Protein AF-A0A5T8BHS0-F1 (afdb_monomer_lite)

pLDDT: mean 84.93, std 14.73, range [42.44, 95.62]

Foldseek 3Di:
DDPPPCPDLQEAEQEDLDPVVQVVVQVVCCVVRVNHHYHYDNDPVVVVVVCVVVVSHHD

Structure (mmCIF, N/CA/C/O backbone):
data_AF-A0A5T8BHS0-F1
#
_entry.id   AF-A0A5T8BHS0-F1
#
loop_
_atom_site.group_PDB
_atom_site.id
_atom_site.type_symbol
_atom_site.label_atom_id
_atom_site.label_alt_id
_atom_site.label_comp_id
_atom_site.label_asym_id
_atom_site.label_entity_id
_atom_site.label_seq_id
_atom_site.pdbx_PDB_ins_code
_atom_site.Cartn_x
_atom_site.Cartn_y
_atom_site.Cartn_z
_atom_site.occupancy
_atom_site.B_iso_or_equiv
_atom_site.auth_seq_id
_atom_site.auth_comp_id
_atom_site.auth_asym_id
_atom_site.auth_atom_id
_atom_site.pdbx_PDB_model_num
ATOM 1 N N . MET A 1 1 ? -20.611 -5.341 28.176 1.00 42.44 1 MET A N 1
ATOM 2 C CA . MET A 1 1 ? -19.570 -4.299 28.046 1.00 42.44 1 MET A CA 1
ATOM 3 C C . MET A 1 1 ? -18.393 -4.886 27.286 1.00 42.44 1 MET A C 1
ATOM 5 O O . MET A 1 1 ? -17.550 -5.533 27.885 1.00 42.44 1 MET A O 1
ATOM 9 N N . THR A 1 2 ? -18.344 -4.700 25.973 1.00 42.88 2 THR A N 1
ATOM 10 C CA . THR A 1 2 ? -17.150 -4.984 25.170 1.00 42.88 2 THR A CA 1
ATOM 11 C C . THR A 1 2 ? -16.734 -3.662 24.548 1.00 42.88 2 THR A C 1
ATOM 13 O O . THR A 1 2 ? -17.318 -3.208 23.566 1.00 42.88 2 THR A O 1
ATOM 16 N N . LYS A 1 3 ? -15.765 -2.989 25.181 1.00 47.88 3 LYS A N 1
ATOM 17 C CA . LYS A 1 3 ? -15.056 -1.870 24.557 1.00 47.88 3 LYS A CA 1
ATOM 18 C C . LYS A 1 3 ? -14.261 -2.456 23.393 1.00 47.88 3 LYS A C 1
ATOM 20 O O . LYS A 1 3 ? -13.110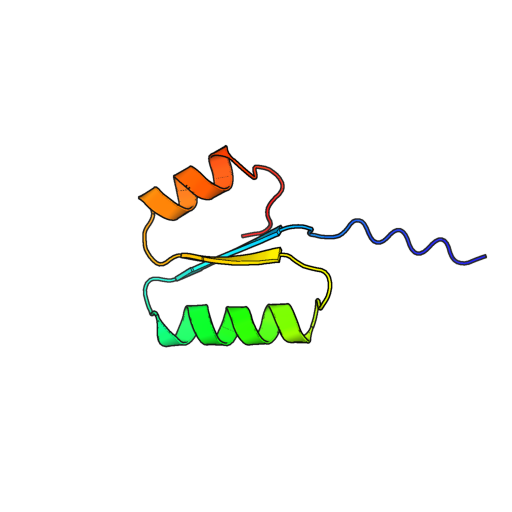 -2.841 23.560 1.00 47.88 3 LYS A O 1
ATOM 25 N N . HIS A 1 4 ? -14.891 -2.557 22.228 1.00 50.28 4 HIS A N 1
ATOM 26 C CA . HIS A 1 4 ? -14.138 -2.575 20.988 1.00 50.28 4 HIS A CA 1
ATOM 27 C C . HIS A 1 4 ? -13.444 -1.220 20.940 1.00 50.28 4 HIS A C 1
ATOM 29 O O . HIS A 1 4 ? -14.103 -0.189 20.830 1.00 50.28 4 HIS A O 1
ATOM 35 N N . ASN A 1 5 ? -12.133 -1.217 21.139 1.00 56.16 5 ASN A N 1
ATOM 36 C CA . ASN A 1 5 ? -11.301 -0.086 20.787 1.00 56.16 5 ASN A CA 1
ATOM 37 C C . ASN A 1 5 ? -10.800 -0.372 19.369 1.00 56.16 5 ASN A C 1
ATOM 39 O O . ASN A 1 5 ? -9.760 -1.018 19.235 1.00 56.16 5 ASN A O 1
ATOM 43 N N . PRO A 1 6 ? -11.535 -0.001 18.304 1.00 53.19 6 PRO A N 1
ATOM 44 C CA . PRO A 1 6 ? -10.943 0.004 16.988 1.00 53.19 6 PRO A CA 1
ATOM 45 C C . PRO A 1 6 ? -10.001 1.200 17.006 1.00 53.19 6 PRO A C 1
ATOM 47 O O . PRO A 1 6 ? -10.414 2.313 16.702 1.00 53.19 6 PRO A O 1
ATOM 50 N N . ILE A 1 7 ? -8.751 1.017 17.422 1.00 57.06 7 ILE A N 1
ATOM 51 C CA . ILE A 1 7 ? -7.728 1.941 16.943 1.00 57.06 7 ILE A CA 1
ATOM 52 C C . ILE A 1 7 ? -7.600 1.559 15.472 1.00 57.06 7 ILE A C 1
ATOM 54 O O . ILE A 1 7 ? -7.085 0.476 15.184 1.00 57.06 7 ILE A O 1
ATOM 58 N N . PRO A 1 8 ? -8.172 2.333 14.536 1.00 54.78 8 PRO A N 1
ATOM 59 C CA . PRO A 1 8 ? -8.126 1.936 13.152 1.00 54.78 8 PRO A CA 1
ATOM 60 C C . PRO A 1 8 ? -6.686 2.194 12.723 1.00 54.78 8 PRO A C 1
ATOM 62 O O . PRO A 1 8 ? -6.152 3.274 12.988 1.00 54.78 8 PRO A O 1
ATOM 65 N N . ALA A 1 9 ? -6.074 1.270 11.990 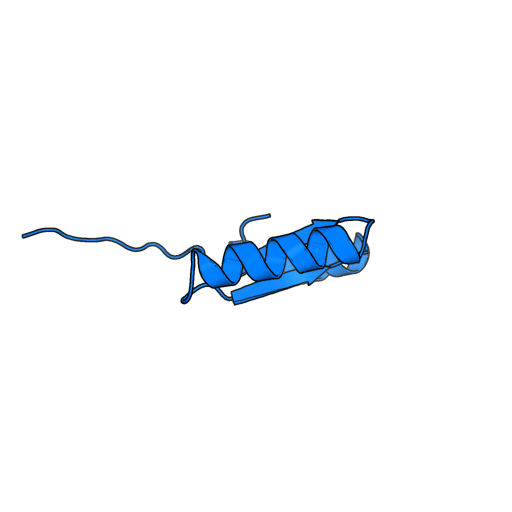1.00 61.09 9 ALA A N 1
ATOM 66 C CA . ALA A 1 9 ? -5.149 1.725 10.966 1.00 61.09 9 ALA A CA 1
ATOM 67 C C . ALA A 1 9 ? -6.002 2.576 10.012 1.00 61.09 9 ALA A C 1
ATOM 69 O O . ALA A 1 9 ? -6.647 2.059 9.102 1.00 61.09 9 ALA A O 1
ATOM 70 N N . ARG A 1 10 ? -6.137 3.875 10.320 1.00 77.81 10 ARG A N 1
ATOM 71 C CA . ARG A 1 10 ? -6.935 4.812 9.522 1.00 77.81 10 ARG A CA 1
ATOM 72 C C . ARG A 1 10 ? -6.345 4.924 8.130 1.00 77.81 10 ARG A C 1
ATOM 74 O O . ARG A 1 10 ? -7.098 5.184 7.204 1.00 77.81 10 ARG A O 1
ATOM 81 N N . GLN A 1 11 ? -5.047 4.658 7.997 1.00 88.88 11 GLN A N 1
ATOM 82 C CA . GLN A 1 11 ? -4.313 4.681 6.748 1.00 88.88 11 GLN A CA 1
ATOM 83 C C . GLN A 1 11 ? -3.402 3.461 6.612 1.00 88.88 11 GLN A C 1
ATOM 85 O O . GLN A 1 11 ? -2.679 3.100 7.542 1.00 88.88 11 GLN A O 1
ATOM 90 N N . VAL A 1 12 ? -3.444 2.849 5.433 1.00 92.88 12 VAL A N 1
ATOM 91 C CA . VAL A 1 12 ? -2.526 1.799 4.986 1.00 92.88 12 VAL A CA 1
ATOM 92 C C . VAL A 1 12 ? -1.893 2.271 3.686 1.00 92.88 12 VAL A C 1
ATOM 94 O O . VAL A 1 12 ? -2.600 2.682 2.764 1.00 92.88 12 VAL A O 1
ATOM 97 N N . ILE A 1 13 ? -0.573 2.203 3.601 1.00 94.88 13 ILE A N 1
ATOM 98 C CA . ILE A 1 13 ? 0.177 2.470 2.379 1.00 94.88 13 ILE A CA 1
ATOM 99 C C . ILE A 1 13 ? 0.729 1.136 1.900 1.00 94.88 13 ILE A C 1
ATOM 101 O O . ILE A 1 13 ? 1.460 0.481 2.619 1.00 94.88 13 ILE A O 1
ATOM 105 N N . ILE A 1 14 ? 0.404 0.729 0.681 1.00 94.81 14 ILE A N 1
ATOM 106 C CA . ILE A 1 14 ? 0.967 -0.470 0.063 1.00 94.81 14 ILE A CA 1
ATOM 107 C C . ILE A 1 14 ? 2.071 -0.027 -0.872 1.00 94.81 14 ILE A C 1
ATOM 109 O O . ILE A 1 14 ? 1.813 0.689 -1.842 1.00 94.81 14 ILE A O 1
ATOM 113 N N . HIS A 1 15 ? 3.289 -0.483 -0.608 1.00 94.31 1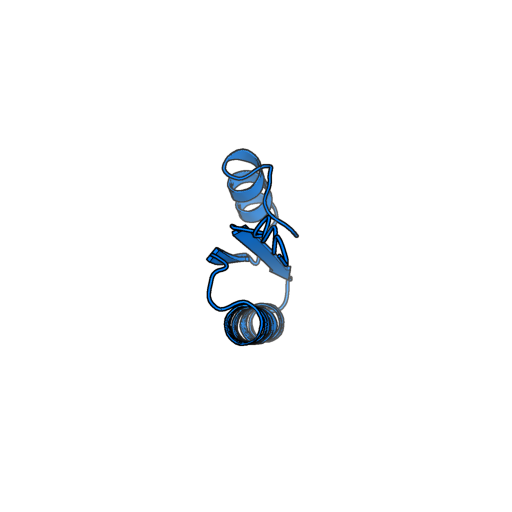5 HIS A N 1
ATOM 114 C CA . HIS A 1 15 ? 4.411 -0.266 -1.503 1.00 94.31 15 HIS A CA 1
ATOM 115 C C . HIS A 1 15 ? 4.813 -1.555 -2.217 1.00 94.31 15 HIS A C 1
ATOM 117 O O . HIS A 1 15 ? 5.062 -2.576 -1.581 1.00 94.31 15 HIS A O 1
ATOM 123 N N . GLY A 1 16 ? 4.901 -1.501 -3.545 1.00 93.00 16 GLY A N 1
ATOM 124 C CA . GLY A 1 16 ? 5.409 -2.601 -4.357 1.00 93.00 16 GLY A CA 1
ATOM 125 C C . GLY A 1 16 ? 5.860 -2.119 -5.729 1.00 93.00 16 GLY A C 1
ATOM 126 O O . GLY A 1 16 ? 5.252 -1.227 -6.312 1.00 93.00 16 GLY A O 1
ATOM 127 N N . ASP A 1 17 ? 6.920 -2.719 -6.254 1.00 88.94 17 ASP A N 1
ATOM 128 C CA . ASP A 1 17 ? 7.483 -2.451 -7.584 1.00 88.94 17 ASP A CA 1
ATOM 129 C C . ASP A 1 17 ? 6.621 -3.019 -8.731 1.00 88.94 17 ASP A C 1
ATOM 131 O O . ASP A 1 17 ? 6.687 -2.549 -9.867 1.00 88.94 17 ASP A O 1
ATOM 135 N N . CYS A 1 18 ? 5.763 -3.996 -8.428 1.00 90.69 18 CYS A N 1
ATOM 136 C CA . CYS A 1 18 ? 4.839 -4.628 -9.364 1.00 90.69 18 CYS A CA 1
ATOM 137 C C . CYS A 1 18 ? 3.405 -4.088 -9.211 1.00 90.69 18 CYS A C 1
ATOM 139 O O . CYS A 1 18 ? 2.710 -4.374 -8.229 1.00 90.69 18 CYS A O 1
ATOM 141 N N . TRP A 1 19 ? 2.929 -3.348 -10.221 1.00 89.25 19 TRP A N 1
ATOM 142 C CA . TRP A 1 19 ? 1.607 -2.706 -10.199 1.00 89.25 19 TRP A CA 1
ATOM 143 C C . TRP A 1 19 ? 0.427 -3.670 -9.947 1.00 89.25 19 TRP A C 1
ATOM 145 O O . TRP A 1 19 ? -0.393 -3.379 -9.067 1.00 89.25 19 TRP A O 1
ATOM 155 N N . PRO A 1 20 ? 0.333 -4.835 -10.625 1.00 93.31 20 PRO A N 1
ATOM 156 C CA . PRO A 1 20 ? -0.736 -5.804 -10.371 1.00 93.31 20 PRO A CA 1
ATOM 157 C C . PRO A 1 20 ? -0.770 -6.331 -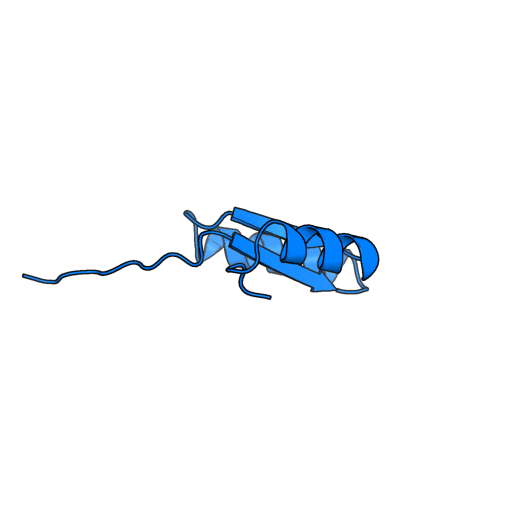8.934 1.00 93.31 20 PRO A C 1
ATOM 159 O O . PRO A 1 20 ? -1.849 -6.514 -8.368 1.00 93.31 20 PRO A O 1
ATOM 162 N N . VAL A 1 21 ? 0.398 -6.558 -8.327 1.00 93.56 21 VAL A N 1
ATOM 163 C CA . VAL A 1 21 ? 0.498 -7.104 -6.967 1.00 93.56 21 VAL A CA 1
ATOM 164 C C . VAL A 1 21 ? 0.018 -6.071 -5.957 1.00 93.56 21 VAL A C 1
ATOM 166 O O . VAL A 1 21 ? -0.914 -6.348 -5.204 1.00 93.56 21 VAL A O 1
ATOM 169 N N . ALA A 1 22 ? 0.574 -4.859 -5.989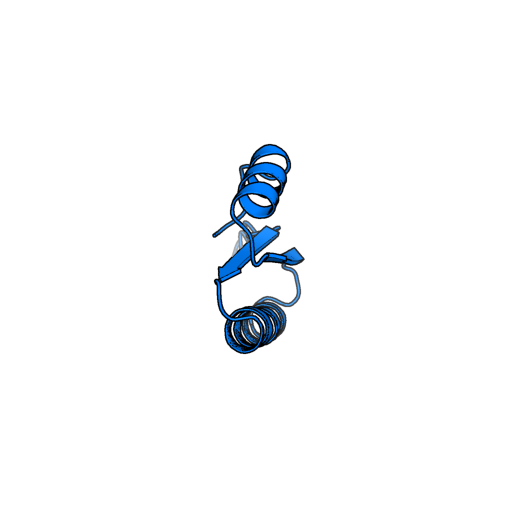 1.00 92.81 22 ALA A N 1
ATOM 170 C CA . ALA A 1 22 ? 0.179 -3.789 -5.073 1.00 92.81 22 ALA A CA 1
ATOM 171 C C . ALA A 1 22 ? -1.312 -3.424 -5.211 1.00 92.81 22 ALA A C 1
ATOM 173 O O . ALA A 1 22 ? -1.992 -3.209 -4.208 1.00 92.81 22 ALA A O 1
ATOM 174 N N . THR A 1 23 ? -1.858 -3.453 -6.431 1.00 92.31 23 THR A N 1
ATOM 175 C CA . THR A 1 23 ? -3.294 -3.232 -6.669 1.00 92.31 23 THR A CA 1
ATOM 176 C C . THR A 1 23 ? -4.149 -4.352 -6.070 1.00 92.31 23 THR A C 1
ATOM 178 O O . THR A 1 23 ? -5.142 -4.080 -5.396 1.00 92.31 23 THR A O 1
ATOM 181 N N . THR A 1 24 ? -3.753 -5.615 -6.251 1.00 95.62 24 THR A N 1
ATOM 182 C CA . THR A 1 24 ? -4.465 -6.772 -5.679 1.00 95.62 24 THR A CA 1
ATOM 183 C C . THR A 1 24 ? -4.482 -6.716 -4.153 1.00 95.62 24 THR A C 1
ATOM 185 O O . THR A 1 24 ? -5.533 -6.899 -3.538 1.00 95.62 24 THR A O 1
ATOM 188 N N . VAL A 1 25 ? -3.343 -6.395 -3.533 1.00 94.44 25 VAL A N 1
ATOM 189 C CA . VAL A 1 25 ? -3.253 -6.226 -2.077 1.00 94.44 25 VAL A CA 1
ATOM 190 C C . VAL A 1 25 ? -4.126 -5.054 -1.618 1.00 94.44 25 VAL A C 1
ATOM 192 O O . VAL A 1 25 ? -4.827 -5.186 -0.620 1.00 94.44 25 VAL A O 1
ATOM 195 N N . ALA A 1 26 ? -4.191 -3.949 -2.370 1.00 93.50 26 ALA A N 1
ATOM 196 C CA . ALA A 1 26 ? -5.057 -2.816 -2.032 1.00 93.50 26 ALA A CA 1
ATOM 197 C C . ALA A 1 26 ? -6.540 -3.193 -2.040 1.00 93.50 26 ALA A C 1
ATOM 199 O O . ALA A 1 26 ? -7.292 -2.801 -1.145 1.00 93.50 26 ALA A O 1
ATOM 200 N N . HIS A 1 27 ? -6.968 -3.990 -3.020 1.00 93.62 27 HIS A N 1
ATOM 201 C CA . HIS A 1 27 ? -8.328 -4.523 -3.053 1.00 93.62 27 HIS A CA 1
ATOM 202 C C . HIS A 1 27 ? -8.610 -5.453 -1.869 1.00 93.62 27 HIS A C 1
ATOM 204 O O . HIS A 1 27 ? -9.663 -5.328 -1.242 1.00 93.62 27 HIS A O 1
ATOM 210 N N . LEU A 1 28 ? -7.666 -6.331 -1.519 1.00 94.06 28 LEU A N 1
ATOM 211 C CA . LEU A 1 28 ? -7.792 -7.215 -0.362 1.00 94.06 28 LEU A CA 1
ATOM 212 C C . LEU A 1 28 ? -7.907 -6.423 0.948 1.00 94.06 28 LEU A C 1
ATOM 214 O O . LEU A 1 28 ? -8.828 -6.659 1.726 1.00 94.06 28 LEU A O 1
ATOM 218 N N . VAL A 1 29 ? -7.021 -5.449 1.171 1.00 91.94 29 VAL A N 1
ATOM 219 C CA . VAL A 1 29 ? -7.025 -4.604 2.375 1.00 91.94 29 VAL A CA 1
ATOM 220 C C . VAL A 1 29 ? -8.356 -3.874 2.513 1.00 91.94 29 VAL A C 1
ATOM 222 O O . VAL A 1 29 ? -8.962 -3.923 3.578 1.00 91.94 29 VAL A O 1
ATOM 225 N N . ARG A 1 30 ? -8.869 -3.269 1.436 1.00 90.38 30 ARG A N 1
ATOM 226 C CA . ARG A 1 30 ? -10.181 -2.597 1.452 1.00 90.38 30 ARG A CA 1
ATOM 227 C C . ARG A 1 30 ? -11.338 -3.561 1.723 1.00 90.38 30 ARG A C 1
ATOM 229 O O . ARG A 1 30 ? -12.308 -3.170 2.363 1.00 90.38 30 ARG A O 1
ATOM 236 N N . SER A 1 31 ? -11.239 -4.808 1.261 1.00 91.56 31 SER A N 1
ATOM 237 C CA . SER A 1 31 ? -12.252 -5.837 1.518 1.00 91.56 31 SER A CA 1
ATOM 238 C C . SER A 1 31 ? -12.262 -6.303 2.975 1.00 91.56 31 SER A C 1
ATOM 240 O O . SER A 1 31 ? -13.329 -6.596 3.506 1.00 91.56 31 SER A O 1
ATOM 242 N N . VAL A 1 32 ? -11.093 -6.417 3.609 1.00 90.44 32 VAL A N 1
ATOM 243 C CA . VAL A 1 32 ? -10.961 -6.905 4.993 1.00 90.44 32 VAL A CA 1
ATOM 244 C C . VAL A 1 32 ? -11.144 -5.767 6.005 1.00 90.44 32 VAL A C 1
ATOM 246 O O . VAL A 1 32 ? -11.652 -5.988 7.102 1.00 90.44 32 VAL A O 1
ATOM 249 N N . LEU A 1 33 ? -10.769 -4.541 5.630 1.00 87.81 33 LEU A N 1
ATOM 250 C CA . LEU A 1 33 ? -10.802 -3.338 6.462 1.00 87.81 33 LEU A CA 1
ATOM 251 C C . LEU A 1 33 ? -11.594 -2.215 5.760 1.00 87.81 33 LEU A C 1
ATOM 253 O O . LEU A 1 33 ? -11.004 -1.228 5.315 1.00 87.81 33 LEU A O 1
ATOM 257 N N . PRO A 1 34 ? -12.935 -2.302 5.691 1.00 78.44 34 PRO A N 1
ATOM 258 C CA . PRO A 1 34 ? -13.773 -1.351 4.947 1.00 78.44 34 PRO A CA 1
ATOM 259 C C . PRO A 1 34 ? -13.764 0.092 5.493 1.00 78.44 34 PRO A C 1
ATOM 261 O O . PRO A 1 34 ? -14.317 0.986 4.861 1.00 78.44 34 PRO A O 1
ATOM 264 N N . GLY A 1 35 ? -13.146 0.335 6.655 1.00 82.12 35 GLY A N 1
ATOM 265 C CA . GLY A 1 35 ? -12.956 1.669 7.244 1.00 82.12 35 GLY A CA 1
ATOM 266 C C . GLY A 1 35 ? -11.532 2.228 7.130 1.00 82.12 35 GLY A C 1
ATOM 267 O O . GLY A 1 35 ? -11.234 3.237 7.764 1.00 82.12 35 GLY A O 1
ATOM 268 N N . CYS A 1 36 ? -10.644 1.556 6.394 1.00 84.88 36 CYS A N 1
ATOM 269 C CA . CYS A 1 36 ? -9.251 1.958 6.224 1.00 84.88 36 CYS A CA 1
ATOM 270 C C . CYS A 1 36 ? -9.056 2.765 4.930 1.00 84.88 36 CYS A C 1
ATOM 272 O O . CYS A 1 36 ? -9.470 2.333 3.850 1.00 84.88 36 CYS A O 1
ATOM 274 N N . GLU A 1 37 ? -8.371 3.907 5.008 1.00 89.00 37 GLU A N 1
ATOM 275 C CA . GLU A 1 37 ? -7.866 4.601 3.824 1.00 89.00 37 GLU A CA 1
ATOM 276 C C . GLU A 1 37 ? -6.625 3.877 3.295 1.00 89.00 37 GLU A C 1
ATOM 278 O O . GLU A 1 37 ? -5.514 4.037 3.795 1.00 89.00 37 GLU A O 1
ATOM 283 N N . CYS A 1 38 ? -6.816 3.057 2.267 1.00 91.44 38 CYS A N 1
ATOM 284 C CA . CYS A 1 38 ? -5.726 2.339 1.621 1.00 91.44 38 CYS A CA 1
ATOM 285 C C . CYS A 1 38 ? -5.233 3.086 0.373 1.00 91.44 38 CYS A C 1
ATOM 287 O O . CYS A 1 38 ? -6.005 3.311 -0.567 1.00 91.44 38 CYS A O 1
ATOM 289 N N . GLU A 1 39 ? -3.943 3.418 0.344 1.00 92.00 39 GLU A N 1
ATOM 290 C CA . GLU A 1 39 ? -3.228 3.995 -0.796 1.00 92.00 39 GLU A CA 1
ATOM 291 C C . GLU A 1 39 ? -2.170 3.008 -1.301 1.00 92.00 39 GLU A C 1
ATOM 293 O O . GLU A 1 39 ? -1.533 2.324 -0.510 1.00 92.00 39 GLU A O 1
ATOM 298 N N . ALA A 1 40 ? -1.967 2.929 -2.616 1.00 93.12 40 ALA A N 1
ATOM 299 C CA . ALA A 1 40 ? -0.914 2.111 -3.216 1.00 93.12 40 ALA A CA 1
ATOM 300 C C . ALA A 1 40 ? 0.103 3.012 -3.922 1.00 93.12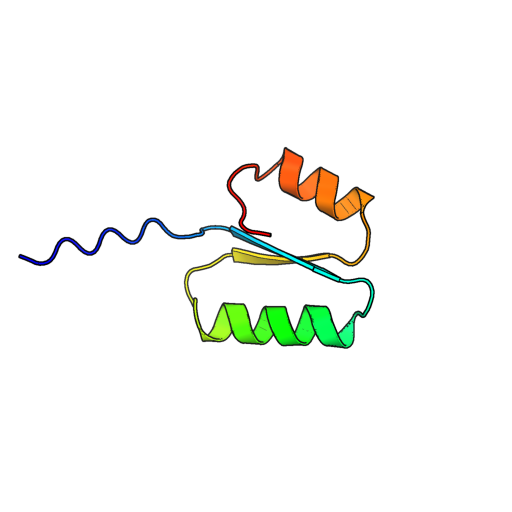 40 ALA A C 1
ATOM 302 O O . ALA A 1 40 ? -0.278 3.963 -4.609 1.00 93.12 40 ALA A O 1
ATOM 303 N N . THR A 1 41 ? 1.386 2.707 -3.763 1.00 93.12 41 THR A N 1
ATOM 304 C CA . THR A 1 41 ? 2.496 3.452 -4.355 1.00 93.12 41 THR A CA 1
ATOM 305 C C . THR A 1 41 ? 3.570 2.520 -4.903 1.00 93.12 41 THR A C 1
ATOM 307 O O . THR A 1 41 ? 3.902 1.492 -4.315 1.00 93.12 41 THR A O 1
ATOM 310 N N . TYR A 1 42 ? 4.158 2.912 -6.029 1.00 90.62 42 TYR A N 1
ATOM 311 C CA . TYR A 1 42 ? 5.105 2.089 -6.790 1.00 90.62 42 TYR A CA 1
ATOM 312 C C . TYR A 1 42 ? 6.518 2.664 -6.789 1.00 90.62 42 TYR A C 1
ATOM 314 O O . TYR A 1 42 ? 7.434 2.088 -7.366 1.00 90.62 42 TYR A O 1
ATOM 322 N N . THR A 1 43 ? 6.707 3.826 -6.161 1.00 90.00 43 THR A N 1
ATOM 323 C CA . THR A 1 43 ? 7.997 4.507 -6.133 1.00 90.00 43 THR A CA 1
ATOM 324 C C . THR A 1 43 ? 8.333 4.950 -4.719 1.00 90.00 43 THR A C 1
ATOM 326 O O . THR A 1 43 ? 7.484 5.430 -3.963 1.00 90.00 43 THR A O 1
ATOM 329 N N . LEU A 1 44 ? 9.608 4.799 -4.368 1.00 91.69 44 LEU A N 1
ATOM 330 C CA . LEU A 1 44 ? 10.120 5.183 -3.060 1.00 91.69 44 LEU A CA 1
ATOM 331 C C . LEU A 1 44 ? 9.896 6.676 -2.737 1.00 91.69 44 LEU A C 1
ATOM 333 O O . LEU A 1 44 ? 9.486 6.966 -1.616 1.00 91.69 44 LEU A O 1
ATOM 337 N N . PRO A 1 45 ? 10.077 7.641 -3.667 1.00 94.69 45 PRO A N 1
ATOM 338 C CA . PRO A 1 45 ? 9.826 9.051 -3.360 1.00 94.69 45 PRO A CA 1
ATOM 339 C C . PRO A 1 45 ? 8.376 9.334 -2.954 1.00 94.69 45 PRO A C 1
ATOM 341 O O . PRO A 1 45 ? 8.136 10.094 -2.018 1.00 94.69 45 PRO A O 1
ATOM 344 N N . VAL A 1 46 ? 7.409 8.695 -3.621 1.00 92.81 46 VAL A N 1
ATOM 345 C CA . VAL A 1 46 ? 5.985 8.863 -3.299 1.00 92.81 46 VAL A CA 1
ATOM 346 C C . VAL A 1 46 ? 5.663 8.221 -1.950 1.00 92.81 46 VAL A C 1
ATOM 348 O O . VAL A 1 46 ? 4.964 8.835 -1.147 1.00 92.81 46 VAL A O 1
ATOM 351 N N . LEU A 1 47 ? 6.238 7.048 -1.652 1.00 93.88 47 LEU A N 1
ATOM 352 C CA . LEU A 1 47 ? 6.120 6.420 -0.333 1.00 93.88 47 LEU A CA 1
ATOM 353 C C . LEU A 1 47 ? 6.628 7.345 0.784 1.00 93.88 47 LEU A C 1
ATOM 355 O O . LEU A 1 47 ? 5.921 7.589 1.758 1.00 93.88 47 LEU A O 1
ATOM 359 N N . LEU A 1 48 ? 7.834 7.898 0.631 1.00 94.62 48 LEU A N 1
ATOM 360 C CA . LEU A 1 48 ? 8.423 8.798 1.627 1.00 94.62 48 LEU A CA 1
ATOM 361 C C . LEU A 1 48 ? 7.580 10.063 1.821 1.00 94.62 48 LEU A C 1
ATOM 363 O O . LEU A 1 48 ? 7.396 10.521 2.950 1.00 94.62 48 LEU A O 1
ATOM 367 N N . GLN A 1 49 ? 7.022 10.609 0.739 1.00 95.19 49 GLN A N 1
ATOM 368 C CA . GLN A 1 49 ? 6.112 11.749 0.809 1.00 95.19 49 GLN A CA 1
ATOM 369 C C . GLN A 1 49 ? 4.820 11.407 1.565 1.00 95.19 49 GLN A C 1
ATOM 371 O O . GLN A 1 49 ? 4.352 12.217 2.367 1.00 95.19 49 GLN A O 1
ATOM 376 N N . GLN A 1 50 ? 4.239 10.230 1.318 1.00 93.31 50 GLN A N 1
ATOM 377 C CA . GLN A 1 50 ? 3.030 9.771 2.003 1.00 93.31 50 GLN A CA 1
ATOM 378 C C . GLN A 1 50 ? 3.291 9.534 3.491 1.00 93.31 50 GLN A C 1
ATOM 380 O O . GLN A 1 50 ? 2.553 10.074 4.308 1.00 93.31 50 GLN A O 1
ATOM 385 N N . LEU A 1 51 ? 4.377 8.846 3.851 1.00 92.50 51 LEU A N 1
ATOM 386 C CA . LEU A 1 51 ? 4.774 8.625 5.248 1.00 92.50 51 LEU A CA 1
ATOM 387 C C . LEU A 1 51 ? 5.086 9.934 5.983 1.00 92.50 51 LEU A C 1
ATOM 389 O O . LEU A 1 51 ? 4.739 10.084 7.147 1.00 92.50 51 LEU A O 1
ATOM 393 N N . SER A 1 52 ? 5.673 10.920 5.299 1.00 93.31 52 SER A N 1
ATOM 394 C CA . SER A 1 52 ? 5.910 12.245 5.894 1.00 93.31 52 SER A CA 1
ATOM 395 C C . SER A 1 52 ? 4.609 12.984 6.226 1.00 93.31 52 SER A C 1
ATOM 397 O O . SER A 1 52 ? 4.576 13.795 7.146 1.00 93.31 52 SER A O 1
ATOM 399 N N . ARG A 1 53 ? 3.535 12.732 5.465 1.00 91.75 53 ARG A N 1
ATOM 400 C CA . ARG A 1 53 ? 2.203 13.322 5.688 1.00 91.75 53 ARG A CA 1
ATOM 401 C C . ARG A 1 53 ? 1.338 12.502 6.644 1.00 91.75 53 ARG A C 1
ATOM 403 O O . ARG A 1 53 ? 0.432 13.064 7.249 1.00 91.75 53 ARG A O 1
ATOM 410 N N . LYS A 1 54 ? 1.589 11.196 6.712 1.00 90.69 54 LYS A N 1
ATOM 411 C CA . LYS A 1 54 ? 0.795 10.177 7.403 1.00 90.69 54 LYS A CA 1
ATOM 412 C C . LYS A 1 54 ? 1.736 9.262 8.202 1.00 90.69 54 LYS A C 1
ATOM 414 O O . LYS A 1 54 ? 1.889 8.091 7.849 1.00 90.69 54 LYS A O 1
ATOM 419 N N . PRO A 1 55 ? 2.436 9.787 9.223 1.00 87.94 55 PRO A N 1
ATOM 420 C CA . PRO A 1 55 ? 3.448 9.026 9.959 1.00 87.94 55 PRO A CA 1
ATOM 421 C C . PRO A 1 55 ? 2.877 7.814 10.712 1.00 87.94 55 PRO A C 1
ATOM 423 O O . PRO A 1 55 ? 3.611 6.886 11.032 1.00 87.94 55 PRO A O 1
ATOM 426 N N . GLU A 1 56 ? 1.575 7.808 10.986 1.00 88.81 56 GLU A N 1
ATOM 427 C CA . GLU A 1 56 ? 0.833 6.719 11.618 1.00 88.81 56 GLU A CA 1
ATOM 428 C C . GLU A 1 56 ? 0.357 5.625 10.648 1.00 88.81 56 GLU A C 1
ATOM 430 O O . GLU A 1 56 ? -0.270 4.657 11.086 1.00 88.81 56 GLU A O 1
ATOM 435 N N . ALA A 1 57 ? 0.597 5.779 9.341 1.00 88.94 57 ALA A N 1
ATOM 436 C CA . ALA A 1 57 ? 0.164 4.802 8.354 1.00 88.94 57 ALA A CA 1
ATOM 437 C C . ALA A 1 57 ? 0.889 3.463 8.541 1.00 88.94 57 ALA A C 1
ATOM 439 O O . ALA A 1 57 ? 2.106 3.410 8.721 1.00 88.94 57 ALA A O 1
ATOM 440 N N . ALA A 1 58 ? 0.134 2.369 8.446 1.00 85.56 58 ALA A N 1
ATOM 441 C CA . ALA A 1 58 ? 0.720 1.039 8.352 1.00 85.56 58 ALA A CA 1
ATOM 442 C C . ALA A 1 58 ? 1.275 0.822 6.934 1.00 85.56 58 ALA A C 1
ATOM 444 O O . ALA A 1 58 ? 0.605 1.176 5.961 1.00 85.56 58 ALA A O 1
ATOM 445 N N . LEU A 1 59 ? 2.481 0.256 6.835 1.00 83.75 59 LEU A N 1
ATOM 446 C CA . LEU A 1 59 ? 3.167 -0.080 5.581 1.00 83.75 59 LEU A CA 1
ATOM 447 C C . LEU A 1 59 ? 3.139 -1.592 5.335 1.00 83.75 59 LEU A C 1
ATOM 449 O O . LEU A 1 59 ? 3.426 -2.329 6.307 1.00 83.75 59 LEU A O 1
#

Sequence (59 aa):
MTKHNPIPARQVIIHGDCWPVATTVAHLVRSVLPGCECEATYTLPVLLQQLSRKPEAAL

Organism: Salmonella enterica (NCBI:txid28901)

Radius of gyration: 12.76 Å; chains: 1; bounding box: 30×20×38 Å

Secondary structure (DSSP, 8-state):
----------EEEEE-SSHHHHHHHHHHHHHH-TTSEEEEE-SHHHHHHHHHH-TT-B-